Protein AF-A0A2P8G2U8-F1 (afdb_monomer)

pLDDT: mean 81.79, std 13.63, range [47.25, 96.94]

Radius of gyration: 18.25 Å; Cα contacts (8 Å, |Δi|>4): 130; chains: 1; bounding box: 41×26×53 Å

Secondary structure (DSSP, 8-state):
-TTGGGHHHHHHHHHHHHHHHHHHHS-TTTTTSS---TT-SSSHHHHHHHHIIIIIHHHHHHHHHHHHHHT-SS--HHHHHHHHHHHHHHHHHHHHHHHHHHT--S--TT-TTSSS-HHHHHHHHHHHHHHHHHHHHHHHHHHHHH--HHHHHHHS-TTT----

Structure (mmCIF, N/CA/C/O backbone):
data_AF-A0A2P8G2U8-F1
#
_entry.id   AF-A0A2P8G2U8-F1
#
loop_
_atom_site.group_PDB
_atom_site.id
_atom_site.type_symbol
_atom_site.label_atom_id
_atom_site.label_alt_id
_atom_site.label_comp_id
_atom_site.label_asym_id
_atom_site.label_entity_id
_atom_site.label_seq_id
_atom_site.pdbx_PDB_ins_code
_atom_site.Cartn_x
_atom_site.Cartn_y
_atom_site.Cartn_z
_atom_site.occupancy
_atom_site.B_iso_or_equiv
_atom_site.auth_seq_id
_atom_site.auth_comp_id
_atom_site.auth_asym_id
_atom_site.auth_atom_id
_atom_site.pdbx_PDB_model_num
ATOM 1 N N . MET A 1 1 ? -2.638 -14.399 19.064 1.00 47.94 1 MET A N 1
ATOM 2 C CA . MET A 1 1 ? -3.482 -13.333 18.472 1.00 47.94 1 MET A CA 1
ATOM 3 C C . MET A 1 1 ? -2.755 -12.432 17.466 1.00 47.94 1 MET A C 1
ATOM 5 O O . MET A 1 1 ? -3.428 -11.899 16.602 1.00 47.94 1 MET A O 1
ATOM 9 N N . ALA A 1 2 ? -1.417 -12.302 17.474 1.00 58.12 2 ALA A N 1
ATOM 10 C CA . ALA A 1 2 ? -0.724 -11.330 16.611 1.00 58.12 2 ALA A CA 1
ATOM 11 C C . ALA A 1 2 ? -0.861 -11.564 15.087 1.00 58.12 2 ALA A C 1
ATOM 13 O O . ALA A 1 2 ? -1.127 -10.615 14.366 1.00 58.12 2 ALA A O 1
ATOM 14 N N . PHE A 1 3 ? -0.729 -12.798 14.582 1.00 62.88 3 PHE A N 1
ATOM 15 C CA . PHE A 1 3 ? -0.555 -13.048 13.136 1.00 62.88 3 PHE A CA 1
ATOM 16 C C . PHE A 1 3 ? -1.795 -12.763 12.262 1.00 62.88 3 PHE A C 1
ATOM 18 O O . PHE A 1 3 ? -1.659 -12.305 11.132 1.00 62.88 3 PHE A O 1
ATOM 25 N N . ARG A 1 4 ? -3.017 -12.980 12.774 1.00 68.44 4 ARG A N 1
ATOM 26 C CA . ARG A 1 4 ? -4.252 -12.774 11.987 1.00 68.44 4 ARG A CA 1
ATOM 27 C C . ARG A 1 4 ? -4.468 -11.311 11.596 1.00 68.44 4 ARG A C 1
ATOM 29 O O . ARG A 1 4 ? -4.869 -11.052 10.470 1.00 68.44 4 ARG A O 1
ATOM 36 N N . GLY A 1 5 ? -4.113 -10.371 12.473 1.00 73.75 5 GLY A N 1
ATOM 37 C CA . GLY A 1 5 ? -4.198 -8.934 12.189 1.00 73.75 5 GLY A CA 1
ATOM 38 C C . GLY A 1 5 ? -3.185 -8.429 11.150 1.00 73.75 5 GLY A C 1
ATOM 39 O O . GLY A 1 5 ? -3.289 -7.288 10.714 1.00 73.75 5 GLY A O 1
ATOM 40 N N . PHE A 1 6 ? -2.213 -9.253 10.744 1.00 83.19 6 PHE A N 1
ATOM 41 C CA . PHE A 1 6 ? -1.274 -8.943 9.657 1.00 83.19 6 PHE A CA 1
ATOM 42 C C . PHE A 1 6 ? -1.690 -9.537 8.314 1.00 83.19 6 PHE A C 1
ATOM 44 O O . PHE A 1 6 ? -1.201 -9.097 7.278 1.00 83.19 6 PHE A O 1
ATOM 51 N N . LEU A 1 7 ? -2.586 -10.523 8.313 1.00 86.38 7 LEU A N 1
ATOM 52 C CA . LEU A 1 7 ? -2.951 -11.269 7.113 1.00 86.38 7 LEU A CA 1
ATOM 53 C C . LEU A 1 7 ? -3.518 -10.373 5.993 1.00 86.38 7 LEU A C 1
ATOM 55 O O . LEU A 1 7 ? -3.094 -10.552 4.852 1.00 86.38 7 LEU A O 1
ATOM 59 N N . PRO A 1 8 ? -4.362 -9.357 6.278 1.00 89.69 8 PRO A N 1
ATOM 60 C CA . PRO A 1 8 ? -4.811 -8.420 5.248 1.00 89.69 8 PRO A CA 1
ATOM 61 C C . PRO A 1 8 ? -3.666 -7.594 4.648 1.00 89.69 8 PRO A C 1
ATOM 63 O O . PRO A 1 8 ? -3.621 -7.390 3.440 1.00 89.69 8 PRO A O 1
ATOM 66 N N . TYR A 1 9 ? -2.703 -7.171 5.471 1.00 92.12 9 TYR A N 1
ATOM 67 C CA . TYR A 1 9 ? -1.536 -6.401 5.033 1.00 92.12 9 TYR A CA 1
ATOM 68 C C . TYR A 1 9 ? -0.600 -7.235 4.151 1.00 92.12 9 TYR A C 1
ATOM 70 O O . TYR A 1 9 ? -0.180 -6.779 3.091 1.00 92.12 9 TYR A O 1
ATOM 78 N N . ILE A 1 10 ? -0.334 -8.488 4.540 1.00 91.81 10 ILE A N 1
ATOM 79 C CA . ILE A 1 10 ? 0.416 -9.446 3.713 1.00 91.81 10 ILE A CA 1
ATOM 80 C C . ILE A 1 10 ? -0.320 -9.683 2.390 1.00 91.81 10 ILE A C 1
ATOM 82 O O . ILE A 1 10 ? 0.301 -9.667 1.329 1.00 91.81 10 ILE A O 1
ATOM 86 N N . GLY A 1 11 ? -1.646 -9.845 2.443 1.00 92.81 11 GLY A N 1
ATOM 87 C CA . GLY A 1 11 ? -2.493 -9.968 1.260 1.00 92.81 11 GLY A CA 1
ATOM 88 C C . GLY A 1 11 ? -2.332 -8.786 0.304 1.00 92.81 11 GLY A C 1
ATOM 89 O O . GLY A 1 11 ? -2.163 -9.004 -0.890 1.00 92.81 11 GLY A O 1
ATOM 90 N N . ILE A 1 12 ? -2.290 -7.550 0.815 1.00 94.94 12 ILE A N 1
ATOM 91 C CA . ILE A 1 12 ? -2.030 -6.352 0.000 1.00 94.94 12 ILE A CA 1
ATOM 92 C C . ILE A 1 12 ? -0.656 -6.433 -0.674 1.00 94.94 12 ILE A C 1
ATOM 94 O O . ILE A 1 12 ? -0.581 -6.223 -1.882 1.00 94.94 12 ILE A O 1
ATOM 98 N N . VAL A 1 13 ? 0.412 -6.773 0.059 1.00 96.38 13 VAL A N 1
ATOM 99 C CA . VAL A 1 13 ? 1.767 -6.905 -0.518 1.00 96.38 13 VAL A CA 1
ATOM 100 C C . VAL A 1 13 ? 1.774 -7.904 -1.675 1.00 96.38 13 VAL A C 1
ATOM 102 O O . VAL A 1 13 ? 2.266 -7.592 -2.760 1.00 96.38 13 VAL A O 1
ATOM 105 N N . VAL A 1 14 ? 1.195 -9.089 -1.462 1.00 95.69 14 VAL A N 1
ATOM 106 C CA . VAL A 1 14 ? 1.120 -10.138 -2.487 1.00 95.69 14 VAL A CA 1
ATOM 107 C C . VAL A 1 14 ? 0.288 -9.670 -3.679 1.00 95.69 14 VAL A C 1
ATOM 109 O O . VAL A 1 14 ? 0.743 -9.785 -4.815 1.00 95.69 14 VAL A O 1
ATOM 112 N N . CYS A 1 15 ? -0.890 -9.088 -3.442 1.00 95.00 15 CYS A N 1
ATOM 113 C CA . CYS A 1 15 ? -1.755 -8.569 -4.500 1.00 95.00 15 CYS A CA 1
ATOM 114 C C . CYS A 1 15 ? -1.051 -7.503 -5.343 1.00 95.00 15 CYS A C 1
ATOM 116 O O . CYS A 1 15 ? -1.124 -7.569 -6.564 1.00 95.00 15 CYS A O 1
ATOM 118 N N . PHE A 1 16 ? -0.336 -6.556 -4.733 1.00 95.38 16 PHE A N 1
ATOM 119 C CA . PHE A 1 16 ? 0.400 -5.530 -5.477 1.00 95.38 16 PHE A CA 1
ATOM 120 C C . PHE A 1 16 ? 1.590 -6.101 -6.254 1.00 95.38 16 PHE A C 1
ATOM 122 O O . PHE A 1 16 ? 1.829 -5.677 -7.384 1.00 95.38 16 PHE A O 1
ATOM 129 N N . GLY A 1 17 ? 2.280 -7.110 -5.715 1.00 93.50 17 GLY A N 1
ATOM 130 C CA . GLY A 1 17 ? 3.295 -7.859 -6.462 1.00 93.50 17 GLY A CA 1
ATOM 131 C C . GLY A 1 17 ? 2.708 -8.562 -7.691 1.00 93.50 17 GLY A C 1
ATOM 132 O O . GLY A 1 17 ? 3.257 -8.453 -8.787 1.00 93.50 17 GLY A O 1
ATOM 133 N N . VAL A 1 18 ? 1.551 -9.216 -7.539 1.00 94.00 18 VAL A N 1
ATOM 134 C CA . VAL A 1 18 ? 0.821 -9.853 -8.649 1.00 94.00 18 VAL A CA 1
ATOM 135 C C . VAL A 1 18 ? 0.324 -8.816 -9.653 1.00 94.00 18 VAL A C 1
ATOM 137 O O . VAL A 1 18 ? 0.471 -9.029 -10.850 1.00 94.00 18 VAL A O 1
ATOM 140 N N . ILE A 1 19 ? -0.216 -7.678 -9.207 1.00 92.81 19 ILE A N 1
ATOM 141 C CA . ILE A 1 19 ? -0.643 -6.588 -10.095 1.00 92.81 19 ILE A CA 1
ATOM 142 C C . ILE A 1 19 ? 0.549 -6.078 -10.904 1.00 92.81 19 ILE A C 1
ATOM 144 O O . ILE A 1 19 ? 0.441 -5.963 -12.121 1.00 92.81 19 ILE A O 1
ATOM 148 N N . TYR A 1 20 ? 1.699 -5.834 -10.270 1.00 90.75 20 TYR A N 1
ATOM 149 C CA . TYR A 1 20 ? 2.904 -5.427 -10.989 1.00 90.75 20 TYR A CA 1
ATOM 150 C C . TYR A 1 20 ? 3.317 -6.478 -12.023 1.00 90.75 20 TYR A C 1
ATOM 152 O O . TYR A 1 20 ? 3.484 -6.149 -13.196 1.00 90.75 20 TYR A O 1
ATOM 160 N N . TRP A 1 21 ? 3.375 -7.751 -11.632 1.00 91.56 21 TRP A N 1
ATOM 161 C CA . TRP A 1 21 ? 3.666 -8.852 -12.549 1.00 91.56 21 TRP A CA 1
ATOM 162 C C . TRP A 1 21 ? 2.700 -8.903 -13.743 1.00 91.56 21 TRP A C 1
ATOM 164 O O . TRP A 1 21 ? 3.139 -8.960 -14.891 1.00 91.56 21 TRP A O 1
ATOM 174 N N . LEU A 1 22 ? 1.393 -8.790 -13.501 1.00 90.25 22 LEU A N 1
ATOM 175 C CA . LEU A 1 22 ? 0.378 -8.748 -14.553 1.00 90.25 22 LEU A CA 1
ATOM 176 C C . LEU A 1 22 ? 0.568 -7.536 -15.468 1.00 90.25 22 LEU A C 1
ATOM 178 O O . LEU A 1 22 ? 0.531 -7.685 -16.686 1.00 90.25 22 LEU A O 1
ATOM 182 N N . THR A 1 23 ? 0.833 -6.348 -14.915 1.00 87.25 23 THR A N 1
ATOM 183 C CA . THR A 1 23 ? 1.109 -5.156 -15.735 1.00 87.25 23 THR A CA 1
ATOM 184 C C . THR A 1 23 ? 2.363 -5.322 -16.588 1.00 87.25 23 THR A C 1
ATOM 186 O O . THR A 1 23 ? 2.404 -4.797 -17.697 1.00 87.25 23 THR A O 1
ATOM 189 N N . MET A 1 24 ? 3.360 -6.080 -16.122 1.00 85.88 24 MET A N 1
ATOM 190 C CA . MET A 1 24 ? 4.545 -6.408 -16.913 1.00 85.88 24 MET A CA 1
ATOM 191 C C . MET A 1 24 ? 4.219 -7.368 -18.062 1.00 85.88 24 MET A C 1
ATOM 193 O O . MET A 1 24 ? 4.747 -7.167 -19.151 1.00 85.88 24 MET A O 1
ATOM 197 N N . MET A 1 25 ? 3.318 -8.334 -17.859 1.00 85.81 25 MET A N 1
ATOM 198 C CA . MET A 1 25 ? 2.885 -9.295 -18.888 1.00 85.81 25 MET A CA 1
ATOM 199 C C . MET A 1 25 ? 1.993 -8.685 -19.974 1.00 85.81 25 MET A C 1
ATOM 201 O O . MET A 1 25 ? 1.899 -9.233 -21.071 1.00 85.81 25 MET A O 1
ATOM 205 N N . ILE A 1 26 ? 1.323 -7.565 -19.691 1.00 82.00 26 ILE A N 1
ATOM 206 C CA . ILE A 1 26 ? 0.501 -6.875 -20.687 1.00 82.00 26 ILE A CA 1
ATOM 207 C C . ILE A 1 26 ? 1.431 -6.155 -21.676 1.00 82.00 26 ILE A C 1
ATOM 209 O O . ILE A 1 26 ? 2.196 -5.277 -21.262 1.00 82.00 26 ILE A O 1
ATOM 213 N N . PRO A 1 27 ? 1.379 -6.472 -22.981 1.00 74.19 27 PRO A N 1
ATOM 214 C CA . PRO A 1 27 ? 2.178 -5.760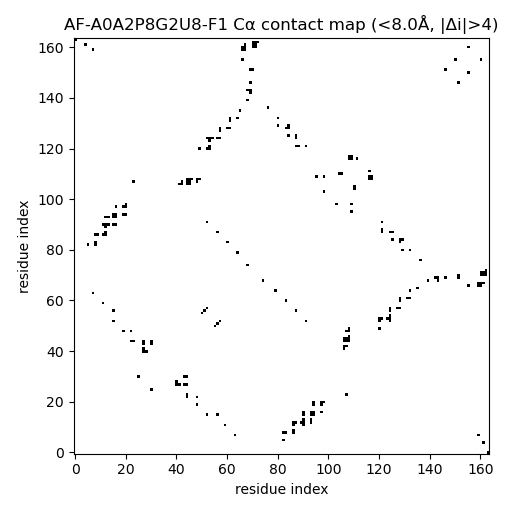 -23.965 1.00 74.19 27 PRO A CA 1
ATOM 215 C C . PRO A 1 27 ? 1.699 -4.305 -24.089 1.00 74.19 27 PRO A C 1
ATOM 217 O O . PRO A 1 27 ? 0.506 -4.002 -23.983 1.00 74.19 27 PRO A O 1
ATOM 220 N N . ASN A 1 28 ? 2.642 -3.382 -24.301 1.00 69.31 28 ASN A N 1
ATOM 221 C CA . ASN A 1 28 ? 2.387 -1.933 -24.275 1.00 69.31 28 ASN A CA 1
ATOM 222 C C . ASN A 1 28 ? 1.274 -1.481 -25.240 1.00 69.31 28 ASN A C 1
ATOM 224 O O . ASN A 1 28 ? 0.552 -0.528 -24.955 1.00 69.31 28 ASN A O 1
ATOM 228 N N . ASN A 1 29 ? 1.095 -2.196 -26.351 1.00 64.56 29 ASN A N 1
ATOM 229 C CA . ASN A 1 29 ? 0.058 -1.951 -27.355 1.00 64.56 29 ASN A CA 1
ATOM 230 C C . ASN A 1 29 ? -1.373 -2.310 -26.901 1.00 64.56 29 ASN A C 1
ATOM 232 O O . ASN A 1 29 ? -2.322 -1.901 -27.559 1.00 64.56 29 ASN A O 1
ATOM 236 N N . ILE A 1 30 ? -1.562 -3.064 -25.812 1.00 67.00 30 ILE A N 1
ATOM 237 C CA . ILE A 1 30 ? -2.893 -3.404 -25.269 1.00 67.00 30 ILE A CA 1
ATOM 238 C C . ILE A 1 30 ? -3.334 -2.396 -24.201 1.00 67.00 30 ILE A C 1
ATOM 240 O O . ILE A 1 30 ? -4.523 -2.107 -24.079 1.00 67.00 30 ILE A O 1
ATOM 244 N N . LEU A 1 31 ? -2.390 -1.737 -23.521 1.00 60.56 31 LEU A N 1
ATOM 245 C CA . LEU A 1 31 ? -2.663 -0.558 -22.677 1.00 60.56 31 LEU A CA 1
ATOM 246 C C . LEU A 1 31 ? -3.163 0.664 -23.496 1.00 60.56 31 LEU A C 1
ATOM 248 O O . LEU A 1 31 ? -3.351 1.753 -22.959 1.00 60.56 31 LEU A O 1
ATOM 252 N N . TYR A 1 32 ? -3.396 0.478 -24.800 1.00 54.94 32 TYR A N 1
ATOM 253 C CA . TYR A 1 32 ? -3.773 1.457 -25.820 1.00 54.94 32 TYR A CA 1
ATOM 254 C C . TYR A 1 32 ? -5.283 1.752 -25.910 1.00 54.94 32 TYR A C 1
ATOM 256 O O . TYR A 1 32 ? -5.695 2.540 -26.760 1.00 54.94 32 TYR A O 1
ATOM 264 N N . LEU A 1 33 ? -6.133 1.157 -25.063 1.00 50.38 33 LEU A N 1
ATOM 265 C CA . LEU A 1 33 ? -7.602 1.280 -25.132 1.00 50.38 33 LEU A CA 1
ATOM 266 C C . LEU A 1 33 ? -8.140 2.673 -24.714 1.00 50.38 33 LEU A C 1
ATOM 268 O O . LEU A 1 33 ? -8.914 2.791 -23.769 1.00 50.38 33 LEU A O 1
ATOM 272 N N . GLY A 1 34 ? -7.768 3.740 -25.436 1.00 49.06 34 GLY A N 1
ATOM 273 C CA . GLY A 1 34 ? -8.515 5.008 -25.412 1.00 49.06 34 GLY A CA 1
ATOM 274 C C . GLY A 1 34 ? -7.786 6.286 -25.844 1.00 49.06 34 GLY A C 1
ATOM 275 O O . GLY A 1 34 ? -8.450 7.256 -26.195 1.00 49.06 34 GLY A O 1
ATOM 276 N N . PHE A 1 35 ? -6.450 6.330 -25.866 1.00 47.28 35 PHE A N 1
ATOM 277 C CA . PHE A 1 35 ? -5.712 7.590 -26.070 1.00 47.28 35 PHE A CA 1
ATOM 278 C C . PHE A 1 35 ? -4.803 7.536 -27.299 1.00 47.28 35 PHE A C 1
ATOM 280 O O . PHE A 1 35 ? -3.622 7.195 -27.205 1.00 47.28 35 PHE A O 1
ATOM 287 N N . LYS A 1 36 ? -5.382 7.917 -28.442 1.00 47.44 36 LYS A N 1
ATOM 288 C CA . LYS A 1 36 ? -4.750 8.062 -29.758 1.00 47.44 36 LYS A CA 1
ATOM 289 C C . LYS A 1 36 ? -3.785 9.265 -29.752 1.00 47.44 36 LYS A C 1
ATOM 291 O O . LYS A 1 36 ? -4.162 10.358 -30.159 1.00 47.44 36 LYS A O 1
ATOM 296 N N . SER A 1 37 ? -2.557 9.099 -29.254 1.00 49.81 37 SER A N 1
ATOM 297 C CA . SER A 1 37 ? -1.490 10.096 -29.446 1.00 49.81 37 SER A CA 1
ATOM 298 C C . SER A 1 37 ? -0.138 9.431 -29.712 1.00 49.81 37 SER A C 1
ATOM 300 O O . SER A 1 37 ? 0.368 8.639 -28.919 1.00 49.81 37 SER A O 1
ATOM 302 N N . SER A 1 38 ? 0.432 9.781 -30.862 1.00 50.84 38 SER A N 1
ATOM 303 C CA . SER A 1 38 ? 1.579 9.165 -31.541 1.00 50.84 38 SER A CA 1
ATOM 304 C C . SER A 1 38 ? 2.958 9.502 -30.952 1.00 50.84 38 SER A C 1
ATOM 306 O O . SER A 1 38 ? 3.960 9.322 -31.631 1.00 50.84 38 SER A O 1
ATOM 308 N N . LEU A 1 39 ? 3.038 10.040 -29.729 1.00 47.25 39 LEU A N 1
ATOM 309 C CA . LEU A 1 39 ? 4.284 10.612 -29.187 1.00 47.25 39 LEU A CA 1
ATOM 310 C C . LEU A 1 39 ? 4.769 10.001 -27.862 1.00 47.25 39 LEU A C 1
ATOM 312 O O . LEU A 1 39 ? 5.867 10.320 -27.430 1.00 47.25 39 LEU A O 1
ATOM 316 N N . LEU A 1 40 ? 4.008 9.104 -27.226 1.00 54.03 40 LEU A N 1
ATOM 317 C CA . LEU A 1 40 ? 4.323 8.567 -25.887 1.00 54.03 40 LEU A CA 1
ATOM 318 C C . LEU A 1 40 ? 3.942 7.080 -25.764 1.00 54.03 40 LEU A C 1
ATOM 320 O O . LEU A 1 40 ? 3.293 6.674 -24.804 1.00 54.03 40 LEU A O 1
ATOM 324 N N . GLU A 1 41 ? 4.268 6.255 -26.760 1.00 52.28 41 GLU A N 1
ATOM 325 C CA . GLU A 1 41 ? 3.938 4.816 -26.738 1.00 52.28 41 GLU A CA 1
ATOM 326 C C . GLU A 1 41 ? 4.878 3.999 -25.827 1.00 52.28 41 GLU A C 1
ATOM 328 O O . GLU A 1 41 ? 4.463 2.980 -25.279 1.00 52.28 41 GLU A O 1
ATOM 333 N N . ALA A 1 42 ? 6.108 4.473 -25.585 1.00 53.84 42 ALA A N 1
ATOM 334 C CA . ALA A 1 42 ? 7.120 3.754 -24.801 1.00 53.84 42 ALA A CA 1
ATOM 335 C C . ALA A 1 42 ? 6.960 3.878 -23.269 1.00 53.84 42 ALA A C 1
ATOM 337 O O . ALA A 1 42 ? 7.417 3.009 -22.536 1.00 53.84 42 ALA A O 1
ATOM 338 N N . ASP A 1 43 ? 6.284 4.921 -22.777 1.00 58.97 43 ASP A N 1
ATOM 339 C CA . ASP A 1 43 ? 6.369 5.340 -21.367 1.00 58.97 43 ASP A CA 1
ATOM 340 C C . ASP A 1 43 ? 5.114 5.068 -20.518 1.00 58.97 43 ASP A C 1
ATOM 342 O O . ASP A 1 43 ? 5.065 5.377 -19.325 1.00 58.97 43 ASP A O 1
ATOM 346 N N . ARG A 1 44 ? 4.057 4.502 -21.107 1.00 67.06 44 ARG A N 1
ATOM 347 C CA . ARG A 1 44 ? 2.750 4.404 -20.432 1.00 67.06 44 ARG A CA 1
ATOM 348 C C . ARG A 1 44 ? 2.697 3.332 -19.352 1.00 67.06 44 ARG A C 1
ATOM 350 O O . ARG A 1 44 ? 2.020 3.542 -18.351 1.00 67.06 44 ARG A O 1
ATOM 357 N N . LYS A 1 45 ? 3.422 2.219 -19.510 1.00 74.25 45 LYS A N 1
ATOM 358 C CA . LYS A 1 45 ? 3.491 1.153 -18.495 1.00 74.25 45 LYS A CA 1
ATOM 359 C C . LYS A 1 45 ? 4.040 1.695 -17.173 1.00 74.25 45 LYS A C 1
ATOM 361 O O . LYS A 1 45 ? 3.440 1.455 -16.131 1.00 74.25 45 LYS A O 1
ATOM 366 N N . THR A 1 46 ? 5.080 2.528 -17.238 1.00 75.75 46 THR A N 1
ATOM 367 C CA . THR A 1 46 ? 5.635 3.255 -16.087 1.00 75.75 46 THR A CA 1
ATOM 368 C C . THR A 1 46 ? 4.596 4.148 -15.415 1.00 75.75 46 THR A C 1
ATOM 370 O O . THR A 1 46 ? 4.403 4.037 -14.210 1.00 75.75 46 THR A O 1
ATOM 373 N N . ILE A 1 47 ? 3.882 4.975 -16.187 1.00 78.00 47 ILE A N 1
ATOM 374 C CA . ILE A 1 47 ? 2.861 5.891 -15.650 1.00 78.00 47 ILE A CA 1
ATOM 375 C C . ILE A 1 47 ? 1.737 5.105 -14.961 1.00 78.00 47 ILE A C 1
ATOM 377 O O . ILE A 1 47 ? 1.361 5.426 -13.837 1.00 78.00 47 ILE A O 1
ATOM 381 N N . TYR A 1 48 ? 1.212 4.052 -15.593 1.00 81.19 48 TYR A N 1
ATOM 382 C CA . TYR A 1 48 ? 0.159 3.230 -14.990 1.00 81.19 48 TYR A CA 1
ATOM 383 C C . TYR A 1 48 ? 0.631 2.535 -13.711 1.00 81.19 48 TYR A C 1
ATOM 385 O O . TYR A 1 48 ? -0.082 2.554 -12.709 1.00 81.19 48 TYR A O 1
ATOM 393 N N . GLN A 1 49 ? 1.829 1.948 -13.726 1.00 86.31 49 GLN A N 1
ATOM 394 C CA . GLN A 1 49 ? 2.408 1.287 -12.557 1.00 86.31 49 GLN A CA 1
ATOM 395 C C . GLN A 1 49 ? 2.621 2.267 -11.405 1.00 86.31 49 GLN A C 1
ATOM 397 O O . GLN A 1 49 ? 2.212 1.966 -10.288 1.00 86.31 49 GLN A O 1
ATOM 402 N N . GLU A 1 50 ? 3.163 3.452 -11.684 1.00 84.75 50 GLU A N 1
ATOM 403 C CA . GLU A 1 50 ? 3.317 4.535 -10.712 1.00 84.75 50 GLU A CA 1
ATOM 404 C C . GLU A 1 50 ? 1.973 4.919 -10.084 1.00 84.75 50 GLU A C 1
ATOM 406 O O . GLU A 1 50 ? 1.867 4.995 -8.860 1.00 84.75 50 GLU A O 1
ATOM 411 N N . HIS A 1 51 ? 0.933 5.136 -10.894 1.00 87.75 51 HIS A N 1
ATOM 412 C CA . HIS A 1 51 ? -0.378 5.551 -10.389 1.00 87.75 51 HIS A CA 1
ATOM 413 C C . HIS A 1 51 ? -1.027 4.457 -9.537 1.00 87.75 51 HIS A C 1
ATOM 415 O O . HIS A 1 51 ? -1.598 4.747 -8.482 1.00 87.75 51 HIS A O 1
ATOM 421 N N . ILE A 1 52 ? -0.918 3.197 -9.964 1.00 87.81 52 ILE A N 1
ATOM 422 C CA . ILE A 1 52 ? -1.413 2.046 -9.203 1.00 87.81 52 ILE A CA 1
ATOM 423 C C . ILE A 1 52 ? -0.674 1.951 -7.865 1.00 87.81 52 ILE A C 1
ATOM 425 O O . ILE A 1 52 ? -1.319 1.870 -6.820 1.00 87.81 52 ILE A O 1
ATOM 429 N N . PHE A 1 53 ? 0.659 1.994 -7.877 1.00 88.88 53 PHE A N 1
ATOM 430 C CA . PHE A 1 53 ? 1.476 1.845 -6.672 1.00 88.88 53 PHE A CA 1
ATOM 431 C C . PHE A 1 53 ? 1.373 3.035 -5.725 1.00 88.88 53 PHE A C 1
ATOM 433 O O . PHE A 1 53 ? 1.385 2.834 -4.517 1.00 88.88 53 PHE A O 1
ATOM 440 N N . THR A 1 54 ? 1.242 4.254 -6.240 1.00 88.81 54 THR A N 1
ATOM 441 C CA . THR A 1 54 ? 1.169 5.456 -5.405 1.00 88.81 54 THR A CA 1
ATOM 442 C C . THR A 1 54 ? -0.244 5.665 -4.879 1.00 88.81 54 THR A C 1
ATOM 444 O O . THR A 1 54 ? -0.475 5.656 -3.672 1.00 88.81 54 THR A O 1
ATOM 447 N N . TYR A 1 55 ? -1.228 5.800 -5.769 1.00 90.88 55 TYR A N 1
ATOM 448 C CA . TYR A 1 55 ? -2.594 6.135 -5.365 1.00 90.88 55 TYR A CA 1
ATOM 449 C C . TYR A 1 55 ? -3.396 4.904 -4.957 1.00 90.88 55 TYR A C 1
ATOM 451 O O . TYR A 1 55 ? -4.092 4.926 -3.939 1.00 90.88 55 TYR A O 1
ATOM 459 N N . GLY A 1 56 ? -3.289 3.820 -5.729 1.00 91.88 56 GLY A N 1
ATOM 460 C CA . GLY A 1 56 ? -4.025 2.586 -5.465 1.00 91.88 56 GLY A CA 1
ATOM 461 C C . GLY A 1 56 ? -3.635 1.965 -4.126 1.00 91.88 56 GLY A C 1
ATOM 462 O O . GLY A 1 56 ? -4.513 1.622 -3.334 1.00 91.88 56 GLY A O 1
ATOM 463 N N . LEU A 1 57 ? -2.335 1.875 -3.829 1.00 93.75 57 LEU A N 1
ATOM 464 C CA . LEU A 1 57 ? -1.855 1.299 -2.569 1.00 93.75 57 LEU A CA 1
ATOM 465 C C . LEU A 1 57 ? -2.301 2.120 -1.361 1.00 93.75 57 LEU A C 1
ATOM 467 O O . LEU A 1 57 ? -2.833 1.560 -0.402 1.00 93.75 57 LEU A O 1
ATOM 471 N N . SER A 1 58 ? -2.143 3.444 -1.415 1.00 93.69 58 SER A N 1
ATOM 472 C CA . SER A 1 58 ? -2.583 4.329 -0.336 1.00 93.69 58 SER A CA 1
ATOM 473 C C . SER A 1 58 ? -4.098 4.281 -0.121 1.00 93.69 58 SER A C 1
ATOM 475 O O . SER A 1 58 ? -4.542 4.293 1.028 1.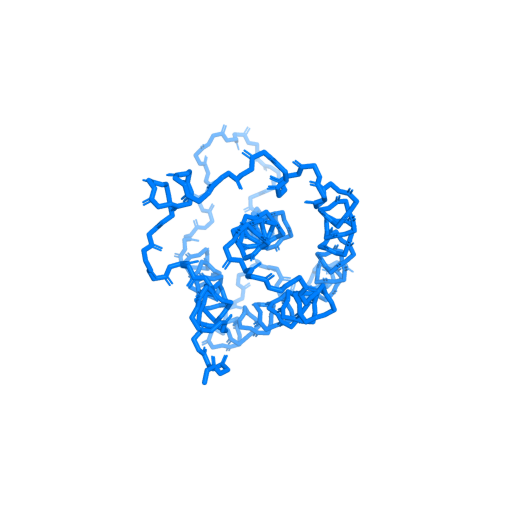00 93.69 58 SER A O 1
ATOM 477 N N . LEU A 1 59 ? -4.900 4.167 -1.186 1.00 94.00 59 LEU A N 1
ATOM 478 C CA . LEU A 1 59 ? -6.354 4.025 -1.075 1.00 94.00 59 LEU A CA 1
ATOM 479 C C . LEU A 1 59 ? -6.755 2.683 -0.447 1.00 94.00 59 LEU A C 1
ATOM 481 O O . LEU A 1 59 ? -7.594 2.647 0.452 1.00 94.00 59 LEU A O 1
ATOM 485 N N . VAL A 1 60 ? -6.147 1.577 -0.881 1.00 94.62 60 VAL A N 1
ATOM 486 C CA . VAL A 1 60 ? -6.419 0.248 -0.310 1.00 94.62 60 VAL A CA 1
ATOM 487 C C . VAL A 1 60 ? -6.017 0.203 1.164 1.00 94.62 60 VAL A C 1
ATOM 489 O O . VAL A 1 60 ? -6.769 -0.312 1.993 1.00 94.62 60 VAL A O 1
ATOM 492 N N . LEU A 1 61 ? -4.874 0.797 1.515 1.00 94.88 61 LEU A N 1
ATOM 493 C CA . LEU A 1 61 ? -4.460 0.926 2.908 1.00 94.88 61 LEU A CA 1
ATOM 494 C C . LEU A 1 61 ? -5.431 1.800 3.698 1.00 94.88 61 LEU A C 1
ATOM 496 O O . LEU A 1 61 ? -5.783 1.417 4.806 1.00 94.88 61 LEU A O 1
ATOM 500 N N . LEU A 1 62 ? -5.917 2.924 3.166 1.00 94.25 62 LEU A N 1
ATOM 501 C CA . LEU A 1 62 ? -6.952 3.723 3.832 1.00 94.25 62 LEU A CA 1
ATOM 502 C C . LEU A 1 62 ? -8.180 2.875 4.171 1.00 94.25 62 LEU A C 1
ATOM 504 O O . LEU A 1 62 ? -8.623 2.881 5.317 1.00 94.25 62 LEU A O 1
ATOM 508 N N . LEU A 1 63 ? -8.701 2.121 3.201 1.00 92.81 63 LEU A N 1
ATOM 509 C CA . LEU A 1 63 ? -9.868 1.266 3.410 1.00 92.81 63 LEU A CA 1
ATOM 510 C C . LEU A 1 63 ? -9.602 0.202 4.477 1.00 92.81 63 LEU A C 1
ATOM 512 O O . LEU A 1 63 ? -10.410 0.042 5.389 1.00 92.81 63 LEU A O 1
ATOM 516 N N . LEU A 1 64 ? -8.453 -0.478 4.419 1.00 92.69 64 LEU A N 1
ATOM 517 C CA . LEU A 1 64 ? -8.088 -1.469 5.431 1.00 92.69 64 LEU A CA 1
ATOM 518 C C . LEU A 1 64 ? -7.966 -0.839 6.824 1.00 92.69 64 LEU A C 1
ATOM 520 O O . LEU A 1 64 ? -8.459 -1.394 7.801 1.00 92.69 64 LEU A O 1
ATOM 524 N N . ASN A 1 65 ? -7.340 0.331 6.918 1.00 92.06 65 ASN A N 1
ATOM 525 C CA . ASN A 1 65 ? -7.155 1.038 8.179 1.00 92.06 65 ASN A CA 1
ATOM 526 C C . ASN A 1 65 ? -8.471 1.584 8.741 1.00 92.06 65 ASN A C 1
ATOM 528 O O . ASN A 1 65 ? -8.632 1.621 9.959 1.00 92.06 65 ASN A O 1
ATOM 532 N N . LEU A 1 66 ? -9.414 1.974 7.879 1.00 90.50 66 LEU A N 1
ATOM 533 C CA . LEU A 1 66 ? -10.773 2.328 8.274 1.00 90.50 66 LEU A CA 1
ATOM 534 C C . LEU A 1 66 ? -11.493 1.109 8.853 1.00 90.50 66 LEU A C 1
ATOM 536 O O . LEU A 1 66 ? -12.081 1.207 9.925 1.00 90.50 66 LEU A O 1
ATOM 540 N N . VAL A 1 67 ? -11.404 -0.043 8.187 1.00 88.75 67 VAL A N 1
ATOM 541 C CA . VAL A 1 67 ? -11.986 -1.285 8.704 1.00 88.75 67 VAL A CA 1
ATOM 542 C C . VAL A 1 67 ? -11.373 -1.655 10.051 1.00 88.75 67 VAL A C 1
ATOM 544 O O . VAL A 1 67 ? -12.111 -1.852 11.011 1.00 88.75 67 VAL A O 1
ATOM 547 N N . GLU A 1 68 ? -10.044 -1.679 10.149 1.00 88.31 68 GLU A N 1
ATOM 548 C CA . GLU A 1 68 ? -9.353 -1.990 11.400 1.00 88.31 68 GLU A CA 1
ATOM 549 C C . GLU A 1 68 ? -9.728 -1.013 12.520 1.00 88.31 68 GLU A C 1
ATOM 551 O O . GLU A 1 68 ? -9.910 -1.422 13.665 1.00 88.31 68 GLU A O 1
ATOM 556 N N . LEU A 1 69 ? -9.872 0.278 12.208 1.00 88.00 69 LEU A N 1
ATOM 557 C CA . LEU A 1 69 ? -10.295 1.281 13.180 1.00 88.00 69 LEU A CA 1
ATOM 558 C C . LEU A 1 69 ? -11.701 0.993 13.721 1.00 88.00 69 LEU A C 1
ATOM 560 O O . LEU A 1 69 ? -11.926 1.185 14.920 1.00 88.00 69 LEU A O 1
ATOM 564 N N . LEU A 1 70 ? -12.627 0.595 12.849 1.00 86.06 70 LEU A N 1
ATOM 565 C CA . LEU A 1 70 ? -14.027 0.351 13.188 1.00 86.06 70 LEU A CA 1
ATOM 566 C C . LEU A 1 70 ? -14.234 -0.989 13.905 1.00 86.06 70 LEU A C 1
ATOM 568 O O . LEU A 1 70 ? -15.079 -1.066 14.788 1.00 86.06 70 LEU A O 1
ATOM 572 N N . SER A 1 71 ? -13.453 -2.016 13.572 1.00 82.75 71 SER A N 1
ATOM 573 C CA . SER A 1 71 ? -13.567 -3.366 14.138 1.00 82.75 71 SER A CA 1
ATOM 574 C C . SER A 1 71 ? -12.486 -3.687 15.174 1.00 82.75 71 SER A C 1
ATOM 576 O O . SER A 1 71 ? -12.008 -4.819 15.219 1.00 82.75 71 SER A O 1
ATOM 578 N N . SER A 1 72 ? -11.954 -2.697 15.891 1.00 80.38 72 SER A N 1
ATOM 579 C CA . SER A 1 72 ? -10.969 -2.947 16.948 1.00 80.38 72 SER A CA 1
ATOM 580 C C . SER A 1 72 ? -11.416 -2.298 18.243 1.00 80.38 72 SER A C 1
ATOM 582 O O . SER A 1 72 ? -11.518 -1.069 18.329 1.00 80.38 72 SER A O 1
ATOM 584 N N . LYS A 1 73 ? -11.590 -3.129 19.276 1.00 73.44 73 LYS A N 1
ATOM 585 C CA . LYS A 1 73 ? -11.944 -2.706 20.640 1.00 73.44 73 LYS A CA 1
ATOM 586 C C . LYS A 1 73 ? -10.967 -1.674 21.212 1.00 73.44 73 LYS A C 1
ATOM 588 O O . LYS A 1 73 ? -11.385 -0.719 21.857 1.00 73.44 73 LYS A O 1
ATOM 593 N N . GLU A 1 74 ? -9.675 -1.816 20.919 1.00 74.38 74 GLU A N 1
ATOM 594 C CA . GLU A 1 74 ? -8.630 -0.863 21.311 1.00 74.38 74 GLU A CA 1
ATOM 595 C C . GLU A 1 74 ? -8.061 -0.155 20.073 1.00 74.38 74 GLU A C 1
ATOM 597 O O . GLU A 1 74 ? -7.657 -0.809 19.108 1.00 74.38 74 GLU A O 1
ATOM 602 N N . ASP A 1 75 ? -8.001 1.183 20.080 1.00 70.81 75 ASP A N 1
ATOM 603 C CA . ASP A 1 75 ? -7.319 1.924 19.008 1.00 70.81 75 ASP A CA 1
ATOM 604 C C . ASP A 1 75 ? -5.805 1.907 19.241 1.00 70.81 75 ASP A C 1
ATOM 606 O O . ASP A 1 75 ? -5.259 2.718 19.990 1.00 70.81 75 ASP A O 1
ATOM 610 N N . ARG A 1 76 ? -5.099 0.979 18.591 1.00 83.25 76 ARG A N 1
ATOM 611 C CA . ARG A 1 76 ? -3.629 0.945 18.594 1.00 83.25 76 ARG A CA 1
ATOM 612 C C . ARG A 1 76 ? -3.082 1.721 17.402 1.00 83.25 76 ARG A C 1
ATOM 614 O O . ARG A 1 76 ? -2.478 1.147 16.496 1.00 83.25 76 ARG A O 1
ATOM 621 N N . TYR A 1 77 ? -3.282 3.037 17.421 1.00 85.00 77 TYR A N 1
ATOM 622 C CA . TYR A 1 77 ? -2.918 3.948 16.329 1.00 85.00 77 TYR A CA 1
ATOM 623 C C . TYR A 1 77 ? -1.487 3.744 15.804 1.00 85.00 77 TYR A C 1
ATOM 625 O O . TYR A 1 77 ? -1.284 3.513 14.612 1.00 85.00 77 TYR A O 1
ATOM 633 N N . TRP A 1 78 ? -0.491 3.752 16.697 1.00 86.44 78 TRP A N 1
ATOM 634 C CA . TRP A 1 78 ? 0.917 3.583 16.319 1.00 86.44 78 TRP A CA 1
ATOM 635 C C . TRP A 1 78 ? 1.190 2.252 15.621 1.00 86.44 78 TRP A C 1
ATOM 637 O O . TRP A 1 78 ? 1.962 2.191 14.667 1.00 86.44 78 TRP A O 1
ATOM 647 N N . TRP A 1 79 ? 0.514 1.188 16.051 1.00 88.69 79 TRP A N 1
ATOM 648 C CA . TRP A 1 79 ? 0.650 -0.124 15.430 1.00 88.69 79 TRP A CA 1
ATOM 649 C C . TRP A 1 79 ? 0.067 -0.147 14.018 1.00 88.69 79 TRP A C 1
ATOM 651 O O . TRP A 1 79 ? 0.669 -0.701 13.099 1.00 88.69 79 TRP A O 1
ATOM 661 N N . ARG A 1 80 ? -1.081 0.507 13.832 1.00 88.31 80 ARG A N 1
ATOM 662 C CA . ARG A 1 80 ? -1.740 0.662 12.535 1.00 88.31 80 ARG A CA 1
ATOM 663 C C . ARG A 1 80 ? -0.869 1.435 11.536 1.00 88.31 80 ARG A C 1
ATOM 665 O O . ARG A 1 80 ? -0.750 1.024 10.378 1.00 88.31 80 ARG A O 1
ATOM 672 N N . ILE A 1 81 ? -0.193 2.492 11.996 1.00 90.56 81 ILE A N 1
ATOM 673 C CA . ILE A 1 81 ? 0.796 3.221 11.187 1.00 90.56 81 ILE A CA 1
ATOM 674 C C . ILE A 1 81 ? 1.939 2.301 10.782 1.00 90.56 81 ILE A C 1
ATOM 676 O O . ILE A 1 81 ? 2.191 2.151 9.591 1.00 90.56 81 ILE A O 1
ATOM 680 N N . ILE A 1 82 ? 2.605 1.658 11.746 1.00 92.31 82 ILE A N 1
ATOM 681 C CA . ILE A 1 82 ? 3.776 0.814 11.472 1.00 92.31 82 ILE A CA 1
ATOM 682 C C . ILE A 1 82 ? 3.431 -0.273 10.450 1.00 92.31 82 ILE A C 1
ATOM 684 O O . ILE A 1 82 ? 4.153 -0.437 9.468 1.00 92.31 82 ILE A O 1
ATOM 688 N N . LYS A 1 83 ? 2.296 -0.962 10.624 1.00 92.75 83 LYS A N 1
ATOM 689 C CA . LYS A 1 83 ? 1.819 -1.967 9.663 1.00 92.75 83 LYS A CA 1
ATOM 690 C C . LYS A 1 83 ? 1.631 -1.389 8.265 1.00 92.75 83 LYS A C 1
ATOM 692 O O . LYS A 1 83 ? 2.076 -1.994 7.294 1.00 92.75 83 LYS A O 1
ATOM 697 N N . SER A 1 84 ? 1.017 -0.215 8.158 1.00 94.50 84 SER A N 1
ATOM 698 C CA . SER A 1 84 ? 0.773 0.437 6.870 1.00 94.50 84 SER A CA 1
ATOM 699 C C . SER A 1 84 ? 2.071 0.860 6.182 1.00 94.50 84 SER A C 1
ATOM 701 O O . SER A 1 84 ? 2.240 0.585 4.998 1.00 94.50 84 SER A O 1
ATOM 703 N N . LEU A 1 85 ? 3.018 1.449 6.919 1.00 95.31 85 LEU A N 1
ATOM 704 C CA . LEU A 1 85 ? 4.318 1.854 6.372 1.00 95.31 85 LEU A CA 1
ATOM 705 C C . LEU A 1 85 ? 5.136 0.647 5.909 1.00 95.31 85 LEU A C 1
ATOM 707 O O . LEU A 1 85 ? 5.661 0.650 4.797 1.00 95.31 85 LEU A O 1
ATOM 711 N N . LEU A 1 86 ? 5.190 -0.413 6.721 1.00 95.81 86 LEU A N 1
ATOM 712 C CA . LEU A 1 86 ? 5.846 -1.663 6.334 1.00 95.81 86 LEU A CA 1
ATOM 713 C C . LEU A 1 86 ? 5.186 -2.285 5.104 1.00 95.81 86 LEU A C 1
ATOM 715 O O . LEU A 1 86 ? 5.883 -2.801 4.240 1.00 95.81 86 LEU A O 1
ATOM 719 N N . THR A 1 87 ? 3.861 -2.194 4.984 1.00 96.44 87 THR A N 1
ATOM 720 C CA . THR A 1 87 ? 3.134 -2.701 3.811 1.00 96.44 87 THR A CA 1
ATOM 721 C C . THR A 1 87 ? 3.502 -1.941 2.546 1.00 96.44 87 THR A C 1
ATOM 723 O O . THR A 1 87 ? 3.713 -2.573 1.516 1.00 96.44 87 THR A O 1
ATOM 726 N N . VAL A 1 88 ? 3.656 -0.614 2.621 1.00 96.62 88 VAL A N 1
ATOM 727 C CA . VAL A 1 88 ? 4.167 0.179 1.493 1.00 96.62 88 VAL A CA 1
ATOM 728 C C . VAL A 1 88 ? 5.568 -0.286 1.108 1.00 96.62 88 VAL A C 1
ATOM 730 O O . VAL A 1 88 ? 5.790 -0.659 -0.042 1.00 96.62 88 VAL A O 1
ATOM 733 N N . ILE A 1 89 ? 6.493 -0.347 2.069 1.00 96.38 89 ILE A N 1
ATOM 734 C CA . ILE A 1 89 ? 7.878 -0.770 1.814 1.00 96.38 89 ILE A CA 1
ATOM 735 C C . ILE A 1 89 ? 7.906 -2.166 1.181 1.00 96.38 89 ILE A C 1
ATOM 737 O O . ILE A 1 89 ? 8.527 -2.360 0.137 1.00 96.38 89 ILE A O 1
ATOM 741 N N . PHE A 1 90 ? 7.201 -3.133 1.768 1.00 96.94 90 PHE A N 1
ATOM 742 C CA . PHE A 1 90 ? 7.186 -4.503 1.269 1.00 96.94 90 PHE A CA 1
ATOM 743 C C . PHE A 1 90 ? 6.487 -4.644 -0.082 1.00 96.94 90 PHE A C 1
ATOM 745 O O . PHE A 1 90 ? 6.936 -5.457 -0.883 1.00 96.94 90 PHE A O 1
ATOM 752 N N . ALA A 1 91 ? 5.456 -3.852 -0.387 1.00 96.25 91 ALA A N 1
ATOM 753 C CA . ALA A 1 91 ? 4.840 -3.843 -1.715 1.00 96.25 91 ALA A CA 1
ATOM 754 C C . ALA A 1 91 ? 5.826 -3.355 -2.789 1.00 96.25 91 ALA A C 1
ATOM 756 O O . ALA A 1 91 ? 5.964 -3.991 -3.834 1.00 96.25 91 ALA A O 1
ATOM 757 N N . TYR A 1 92 ? 6.578 -2.284 -2.512 1.00 94.88 92 TYR A N 1
ATOM 758 C CA . TYR A 1 92 ? 7.622 -1.798 -3.420 1.00 94.88 92 TYR A CA 1
ATOM 759 C C . TYR A 1 92 ? 8.794 -2.781 -3.551 1.00 94.88 92 TYR A C 1
ATOM 761 O O . TYR A 1 92 ? 9.322 -2.950 -4.650 1.00 94.88 92 TYR A O 1
ATOM 769 N N . VAL A 1 93 ? 9.185 -3.460 -2.468 1.00 95.00 93 VAL A N 1
ATOM 770 C CA . VAL A 1 93 ? 10.198 -4.529 -2.516 1.00 95.00 93 VAL A CA 1
ATOM 771 C C . VAL A 1 93 ? 9.692 -5.721 -3.329 1.00 95.00 93 VAL A C 1
ATOM 773 O O . VAL A 1 93 ? 10.433 -6.240 -4.157 1.00 95.00 93 VAL A O 1
ATOM 776 N N . ALA A 1 94 ? 8.433 -6.131 -3.162 1.00 93.88 94 ALA A N 1
ATOM 777 C CA . ALA A 1 94 ? 7.834 -7.212 -3.941 1.00 93.88 94 ALA A CA 1
ATOM 778 C C . ALA A 1 94 ? 7.816 -6.884 -5.443 1.00 93.88 94 ALA A C 1
ATOM 780 O O . ALA A 1 94 ? 8.192 -7.730 -6.253 1.00 93.88 94 ALA A O 1
ATOM 781 N N . GLY A 1 95 ? 7.467 -5.648 -5.818 1.00 92.00 95 GLY A N 1
ATOM 782 C CA . GLY A 1 95 ? 7.569 -5.177 -7.203 1.00 92.00 95 GLY A CA 1
ATOM 783 C C . GLY A 1 95 ? 9.004 -5.228 -7.741 1.00 92.00 95 GLY A C 1
ATOM 784 O O . GLY A 1 95 ? 9.227 -5.731 -8.840 1.00 92.00 95 GLY A O 1
ATOM 785 N N . ALA A 1 96 ? 9.993 -4.815 -6.940 1.00 90.44 96 ALA A N 1
ATOM 786 C CA . ALA A 1 96 ? 11.405 -4.900 -7.315 1.00 90.44 96 ALA A CA 1
ATOM 787 C C . ALA A 1 96 ? 11.866 -6.354 -7.517 1.00 90.44 96 ALA A C 1
ATOM 789 O O . ALA A 1 96 ? 12.564 -6.651 -8.483 1.00 90.44 96 ALA A O 1
ATOM 790 N N . VAL A 1 97 ? 11.444 -7.277 -6.647 1.00 92.75 97 VAL A N 1
ATOM 791 C CA . VAL A 1 97 ? 11.727 -8.714 -6.794 1.00 92.75 97 VAL A CA 1
ATOM 792 C C . VAL A 1 97 ? 11.125 -9.249 -8.091 1.00 92.75 97 VAL A C 1
ATOM 794 O O . VAL A 1 97 ? 11.821 -9.920 -8.847 1.00 92.75 97 VAL A O 1
ATOM 797 N N . VAL A 1 98 ? 9.866 -8.920 -8.395 1.00 92.06 98 VAL A N 1
ATOM 798 C CA . VAL A 1 98 ? 9.229 -9.318 -9.660 1.00 92.06 98 VAL A CA 1
ATOM 799 C C . VAL A 1 98 ? 9.991 -8.759 -10.863 1.00 92.06 98 VAL A C 1
ATOM 801 O O . VAL A 1 98 ? 10.231 -9.494 -11.817 1.00 92.06 98 VAL A O 1
ATOM 804 N N . PHE A 1 99 ? 10.403 -7.490 -10.821 1.00 89.44 99 PHE A N 1
ATOM 805 C CA . PHE A 1 99 ? 11.205 -6.877 -11.881 1.00 89.44 99 PHE A CA 1
ATOM 806 C C . PHE A 1 99 ? 12.521 -7.637 -12.116 1.00 89.44 99 PHE A C 1
ATOM 808 O O . PHE A 1 99 ? 12.827 -7.991 -13.255 1.00 89.44 99 PHE A O 1
ATOM 815 N N . LEU A 1 100 ? 13.254 -7.954 -11.042 1.00 89.44 100 LEU A N 1
ATOM 816 C CA . LEU A 1 100 ? 14.506 -8.715 -11.114 1.00 89.44 100 LEU A CA 1
ATOM 817 C C . LEU A 1 100 ? 14.296 -10.127 -11.680 1.00 89.44 100 LEU A C 1
ATOM 819 O O . LEU A 1 100 ? 15.113 -10.596 -12.468 1.00 89.44 100 LEU A O 1
ATOM 823 N N . LEU A 1 101 ? 13.196 -10.791 -11.314 1.00 90.56 101 LEU A N 1
ATOM 824 C CA . LEU A 1 101 ? 12.859 -12.128 -11.815 1.00 90.56 101 LEU A CA 1
ATOM 825 C C . LEU A 1 101 ? 12.433 -12.123 -13.288 1.00 90.56 101 LEU A C 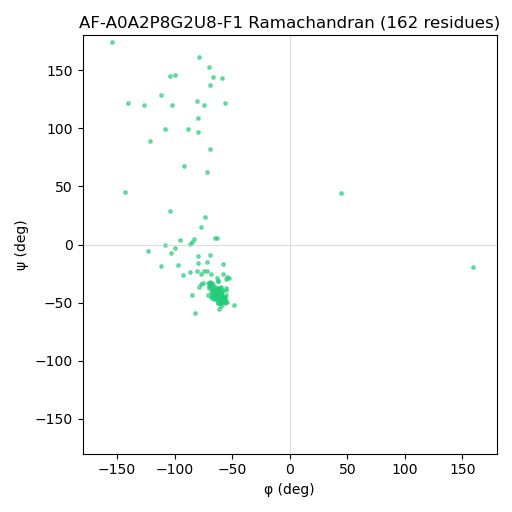1
ATOM 827 O O . LEU A 1 101 ? 12.694 -13.089 -14.000 1.00 90.56 101 LEU A O 1
ATOM 831 N N . MET A 1 102 ? 11.784 -11.053 -13.751 1.00 86.12 102 MET A N 1
ATOM 832 C CA . MET A 1 102 ? 11.321 -10.940 -15.134 1.00 86.12 102 MET A CA 1
ATOM 83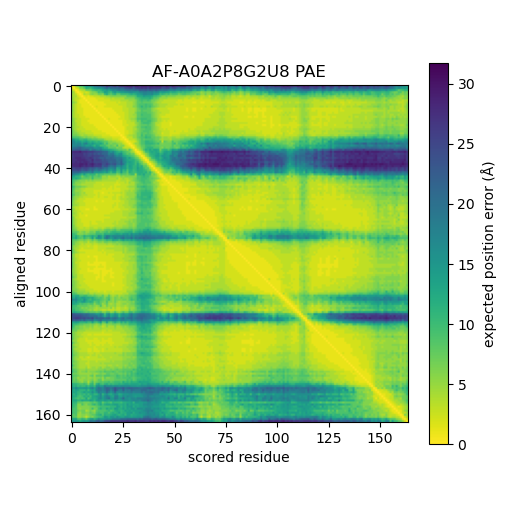3 C C . MET A 1 102 ? 12.447 -10.672 -16.137 1.00 86.12 102 MET A C 1
ATOM 835 O O . MET A 1 102 ? 12.258 -10.953 -17.319 1.00 86.12 102 MET A O 1
ATOM 839 N N . ASN A 1 103 ? 13.587 -10.126 -15.691 1.00 81.44 103 ASN A N 1
ATOM 840 C CA . ASN A 1 103 ? 14.767 -9.833 -16.519 1.00 81.44 103 ASN A CA 1
ATOM 841 C C . ASN A 1 103 ? 14.427 -9.173 -17.874 1.00 81.44 103 ASN A C 1
ATOM 843 O O . ASN A 1 103 ? 14.904 -9.569 -18.938 1.00 81.44 103 ASN A O 1
ATOM 847 N N . THR A 1 104 ? 13.530 -8.191 -17.839 1.00 74.00 104 THR A N 1
ATOM 848 C CA . THR A 1 104 ? 12.984 -7.534 -19.029 1.00 74.00 104 THR A CA 1
ATOM 849 C C . THR A 1 104 ? 13.678 -6.208 -19.304 1.00 74.00 104 THR A C 1
ATOM 851 O O . THR A 1 104 ? 14.054 -5.484 -18.384 1.00 74.00 104 THR A O 1
ATOM 854 N N . GLN A 1 105 ? 13.824 -5.885 -20.589 1.00 73.06 105 GLN A N 1
ATOM 855 C CA . GLN A 1 105 ? 14.323 -4.591 -21.061 1.00 73.06 105 GLN A CA 1
ATOM 856 C C . GLN A 1 105 ? 13.189 -3.610 -21.393 1.00 73.06 105 GLN A C 1
ATOM 858 O O . GLN A 1 105 ? 13.446 -2.507 -21.871 1.00 73.06 105 GLN A O 1
ATOM 863 N N . GLU A 1 106 ? 11.930 -3.992 -21.155 1.00 74.00 106 GLU A N 1
ATOM 864 C CA . GLU A 1 106 ? 10.799 -3.089 -21.347 1.00 74.00 106 GLU A CA 1
ATOM 865 C C . GLU A 1 106 ? 10.794 -1.964 -20.310 1.00 74.00 106 GLU A C 1
ATOM 867 O O . GLU A 1 106 ? 10.964 -2.193 -19.109 1.00 74.00 106 GLU A O 1
ATOM 872 N N . TRP A 1 107 ? 10.513 -0.752 -20.783 1.00 75.00 107 TRP A N 1
ATOM 873 C CA . TRP A 1 107 ? 10.325 0.433 -19.955 1.00 75.00 107 TRP A CA 1
ATOM 874 C C . TRP A 1 107 ? 9.225 0.218 -18.912 1.00 75.00 107 TRP A C 1
ATOM 876 O O . TRP A 1 107 ? 8.077 -0.091 -19.241 1.00 75.00 107 TRP A O 1
ATOM 886 N N . ASN A 1 108 ? 9.595 0.364 -17.641 1.00 80.88 108 ASN A N 1
ATOM 887 C CA . ASN A 1 108 ? 8.719 0.156 -16.496 1.00 80.88 108 ASN A CA 1
ATOM 888 C C . ASN A 1 108 ? 9.197 0.980 -15.288 1.00 80.88 108 ASN A C 1
ATOM 890 O O . ASN A 1 108 ? 10.279 1.567 -15.322 1.00 80.88 108 ASN A O 1
ATOM 894 N N . MET A 1 109 ? 8.417 0.978 -14.203 1.00 82.50 109 MET A N 1
ATOM 895 C CA . MET A 1 109 ? 8.678 1.770 -12.989 1.00 82.50 109 MET A CA 1
ATOM 896 C C . MET A 1 109 ? 10.069 1.568 -12.352 1.00 82.50 109 MET A C 1
ATOM 898 O O . MET A 1 109 ? 10.573 2.482 -11.703 1.00 82.50 109 MET A O 1
ATOM 902 N N . TYR A 1 110 ? 10.697 0.403 -12.520 1.00 83.62 110 TYR A N 1
ATOM 903 C CA . TYR A 1 110 ? 11.994 0.066 -11.918 1.00 83.62 110 TYR A CA 1
ATOM 904 C C . TYR A 1 110 ? 13.169 0.131 -12.904 1.00 83.62 110 TYR A C 1
ATOM 906 O O . TYR A 1 110 ? 14.322 0.034 -12.479 1.00 83.62 110 TYR A O 1
ATOM 914 N N . LEU A 1 111 ? 12.913 0.322 -14.202 1.00 78.06 111 LEU A N 1
ATOM 915 C CA . LEU A 1 111 ? 13.970 0.489 -15.194 1.00 78.06 111 LEU A CA 1
ATOM 916 C C . LEU A 1 111 ? 14.489 1.939 -15.138 1.00 78.06 111 LEU A C 1
ATOM 918 O O . LEU A 1 111 ? 13.804 2.874 -15.542 1.00 78.06 111 LEU A O 1
ATOM 922 N N . TYR A 1 112 ? 15.711 2.111 -14.625 1.00 59.94 112 TYR A N 1
ATOM 923 C CA . TYR A 1 112 ? 16.346 3.377 -14.203 1.00 59.94 112 TYR A CA 1
ATOM 924 C C . TYR A 1 112 ? 16.579 4.433 -15.305 1.00 59.94 112 TYR A C 1
ATOM 926 O O . TYR A 1 112 ? 17.208 5.456 -15.069 1.00 59.94 112 TYR A O 1
ATOM 934 N N . ALA A 1 113 ? 16.110 4.218 -16.530 1.00 54.22 113 ALA A N 1
ATOM 935 C CA . ALA A 1 113 ? 16.404 5.125 -17.634 1.00 54.22 113 ALA A CA 1
ATOM 936 C C . ALA A 1 113 ? 15.474 6.365 -17.694 1.00 54.22 113 ALA A C 1
ATOM 938 O O . ALA A 1 113 ? 15.613 7.190 -18.594 1.00 54.22 113 ALA A O 1
ATOM 939 N N . ARG A 1 114 ? 14.581 6.547 -16.705 1.00 54.62 114 ARG A N 1
ATOM 940 C CA . ARG A 1 114 ? 13.937 7.833 -16.375 1.00 54.62 114 ARG A CA 1
ATOM 941 C C . ARG A 1 114 ? 14.569 8.437 -15.117 1.00 54.62 114 ARG A C 1
ATOM 943 O O . ARG A 1 114 ? 14.890 7.720 -14.176 1.00 54.62 114 ARG A O 1
ATOM 950 N N . GLU A 1 115 ? 14.663 9.766 -15.082 1.00 60.94 115 GLU A N 1
ATOM 951 C CA . GLU A 1 115 ? 15.292 10.565 -14.012 1.00 60.94 115 GLU A CA 1
ATOM 952 C C . GLU A 1 115 ? 14.697 10.350 -12.604 1.00 60.94 115 GLU A C 1
ATOM 954 O O . GLU A 1 115 ? 15.332 10.700 -11.610 1.00 60.94 115 GLU A O 1
ATOM 959 N N . ILE A 1 116 ? 13.494 9.767 -12.497 1.00 68.81 116 ILE A N 1
ATOM 960 C CA . ILE A 1 116 ? 12.783 9.552 -11.230 1.00 68.81 116 ILE A CA 1
ATOM 96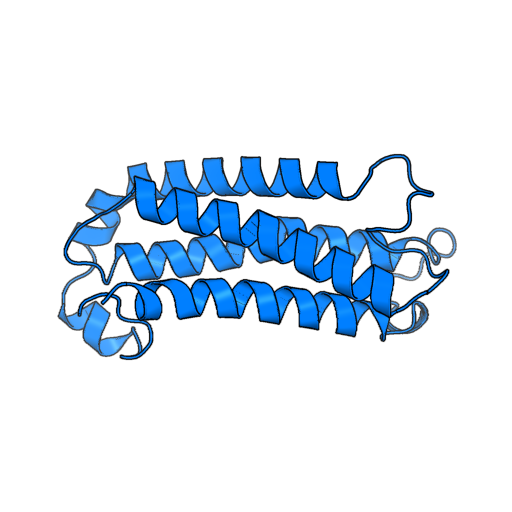1 C C . ILE A 1 116 ? 12.791 8.056 -10.868 1.00 68.81 116 ILE A C 1
ATOM 963 O O . ILE A 1 116 ? 11.979 7.288 -11.387 1.00 68.81 116 ILE A O 1
ATOM 967 N N . PRO A 1 117 ? 13.690 7.611 -9.977 1.00 81.69 117 PRO A N 1
ATOM 968 C CA . PRO A 1 117 ? 13.754 6.219 -9.538 1.00 81.69 117 PRO A CA 1
ATOM 969 C C . PRO A 1 117 ? 12.572 5.779 -8.658 1.00 81.69 117 PRO A C 1
ATOM 971 O O . PRO A 1 117 ? 12.018 6.562 -7.889 1.00 81.69 117 PRO A O 1
ATOM 974 N N . ALA A 1 118 ? 12.258 4.476 -8.682 1.00 85.56 118 ALA A N 1
ATOM 975 C CA . ALA A 1 118 ? 11.137 3.859 -7.954 1.00 85.56 118 ALA A CA 1
ATOM 976 C C . ALA A 1 118 ? 11.082 4.166 -6.443 1.00 85.56 118 ALA A C 1
ATOM 978 O O . ALA A 1 118 ? 10.005 4.201 -5.846 1.00 85.56 118 ALA A O 1
ATOM 979 N N . TRP A 1 119 ? 12.232 4.409 -5.805 1.00 86.44 119 TRP A N 1
ATOM 980 C CA . TRP A 1 119 ? 12.281 4.771 -4.387 1.00 86.44 119 TRP A CA 1
ATOM 981 C C . TRP A 1 119 ? 11.692 6.161 -4.106 1.00 86.44 119 TRP A C 1
ATOM 983 O O . TRP A 1 119 ? 11.189 6.381 -3.005 1.00 86.44 119 TRP A O 1
ATOM 993 N N . ILE A 1 120 ? 11.687 7.076 -5.086 1.00 89.81 120 ILE A N 1
ATOM 994 C CA . ILE A 1 120 ? 11.022 8.380 -4.961 1.00 89.81 120 ILE A CA 1
ATOM 995 C C . ILE A 1 120 ? 9.512 8.172 -4.879 1.00 89.81 120 ILE A C 1
ATOM 997 O O . ILE A 1 120 ? 8.881 8.693 -3.962 1.00 89.81 120 ILE A O 1
ATOM 1001 N N . PHE A 1 121 ? 8.939 7.347 -5.761 1.00 90.19 121 PHE A N 1
ATOM 1002 C CA . PHE A 1 121 ? 7.513 7.003 -5.706 1.00 90.19 121 PHE A CA 1
ATOM 1003 C C . PHE A 1 121 ? 7.147 6.300 -4.396 1.00 90.19 121 PHE A C 1
ATOM 1005 O O . PHE A 1 121 ? 6.130 6.630 -3.782 1.00 90.19 121 PHE A O 1
ATOM 1012 N N . CYS A 1 122 ? 8.014 5.417 -3.891 1.00 93.25 122 CYS A N 1
ATOM 1013 C CA . CYS A 1 122 ? 7.859 4.833 -2.556 1.00 93.25 122 CYS A CA 1
ATOM 1014 C C . CYS A 1 122 ? 7.813 5.918 -1.466 1.00 93.25 122 CYS A C 1
ATOM 1016 O O . CYS A 1 122 ? 6.898 5.921 -0.642 1.00 93.25 122 CYS A O 1
ATOM 1018 N N . GLY A 1 123 ? 8.732 6.888 -1.500 1.00 94.19 123 GLY A N 1
ATOM 1019 C CA . GLY A 1 123 ? 8.747 8.032 -0.584 1.00 94.19 123 GLY A CA 1
ATOM 1020 C C . GLY A 1 123 ? 7.468 8.874 -0.644 1.00 94.19 123 GLY A C 1
ATOM 1021 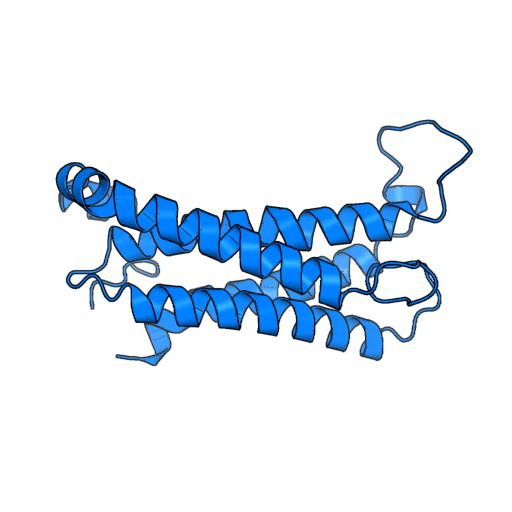O O . GLY A 1 123 ? 6.891 9.189 0.399 1.00 94.19 123 GLY A O 1
ATOM 1022 N N . VAL A 1 124 ? 6.973 9.176 -1.848 1.00 93.94 124 VAL A N 1
ATOM 1023 C CA . VAL A 1 124 ? 5.698 9.887 -2.057 1.00 93.94 124 VAL A CA 1
ATOM 1024 C C . VAL A 1 124 ? 4.525 9.081 -1.494 1.00 93.94 124 VAL A C 1
ATOM 1026 O O . VAL A 1 124 ? 3.696 9.624 -0.765 1.00 93.94 124 VAL A O 1
ATOM 1029 N N . THR A 1 125 ? 4.486 7.774 -1.756 1.00 94.88 125 THR A N 1
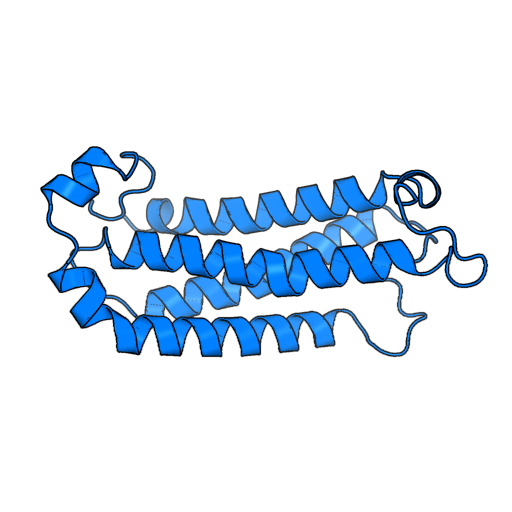ATOM 1030 C CA . THR A 1 125 ? 3.441 6.866 -1.252 1.00 94.88 125 THR A CA 1
ATOM 1031 C C . THR A 1 125 ? 3.451 6.801 0.275 1.00 94.88 125 THR A C 1
ATOM 1033 O O . THR A 1 125 ? 2.393 6.822 0.907 1.00 94.88 125 THR A O 1
ATOM 1036 N N . LEU A 1 126 ? 4.633 6.762 0.896 1.00 96.19 126 LEU A N 1
ATOM 1037 C CA . LEU A 1 126 ? 4.784 6.812 2.350 1.00 96.19 126 LEU A CA 1
ATOM 1038 C C . LEU A 1 126 ? 4.250 8.132 2.913 1.00 96.19 126 LEU A C 1
ATOM 1040 O O . LEU A 1 126 ? 3.426 8.105 3.825 1.00 96.19 126 LEU A O 1
ATOM 1044 N N . ALA A 1 127 ? 4.657 9.273 2.349 1.00 95.62 127 ALA A N 1
ATOM 1045 C CA . ALA A 1 127 ? 4.197 10.590 2.790 1.00 95.62 127 ALA A CA 1
ATOM 1046 C C . ALA A 1 127 ? 2.670 10.737 2.664 1.00 95.62 127 ALA A C 1
ATOM 1048 O O . ALA A 1 127 ? 2.003 11.171 3.607 1.00 95.62 127 ALA A O 1
ATOM 1049 N N . MET A 1 128 ? 2.104 10.300 1.537 1.00 94.62 128 MET A N 1
ATOM 1050 C CA . MET A 1 128 ? 0.660 10.289 1.299 1.00 94.62 128 MET A CA 1
ATOM 1051 C C . MET A 1 128 ? -0.067 9.382 2.299 1.00 94.62 128 MET A C 1
ATOM 1053 O O . MET A 1 128 ? -1.063 9.791 2.895 1.00 94.62 128 MET A O 1
ATOM 1057 N N . THR A 1 129 ? 0.454 8.178 2.544 1.00 94.38 129 THR A N 1
ATOM 1058 C CA . THR A 1 129 ? -0.120 7.231 3.513 1.00 94.38 129 THR A CA 1
ATOM 1059 C C . THR A 1 129 ? -0.091 7.804 4.931 1.00 94.38 129 THR A C 1
ATOM 1061 O O . THR A 1 129 ? -1.090 7.709 5.640 1.00 94.38 129 THR A O 1
ATOM 1064 N N . ILE A 1 130 ? 0.998 8.462 5.342 1.00 94.50 130 ILE A N 1
ATOM 1065 C CA . ILE A 1 130 ? 1.085 9.153 6.640 1.00 94.50 130 ILE A CA 1
ATOM 1066 C C . ILE A 1 130 ? 0.024 10.253 6.737 1.00 94.50 130 ILE A C 1
ATOM 1068 O O . ILE A 1 130 ? -0.719 10.289 7.717 1.00 94.50 130 ILE A O 1
ATOM 1072 N N . GLY A 1 131 ? -0.082 11.117 5.723 1.00 93.81 131 GLY A N 1
ATOM 1073 C CA . GLY A 1 131 ? -1.074 12.195 5.696 1.00 93.81 131 GLY A CA 1
ATOM 1074 C C . GLY A 1 131 ? -2.505 11.670 5.824 1.00 93.81 131 GLY A C 1
ATOM 1075 O O . GLY A 1 131 ? -3.280 12.155 6.647 1.00 93.81 131 GLY A O 1
ATOM 1076 N N . ILE A 1 132 ? -2.834 10.616 5.081 1.00 92.81 132 ILE A N 1
ATOM 1077 C CA . ILE A 1 132 ? -4.142 9.956 5.138 1.00 92.81 132 ILE A CA 1
ATOM 1078 C C . ILE A 1 132 ? -4.411 9.351 6.523 1.00 92.81 132 ILE A C 1
ATOM 1080 O O . ILE A 1 132 ? -5.507 9.509 7.062 1.00 92.81 132 ILE A O 1
ATOM 1084 N N . LEU A 1 133 ? -3.429 8.674 7.122 1.00 92.25 133 LEU A N 1
ATOM 1085 C CA . LEU A 1 133 ? -3.577 8.072 8.448 1.00 92.25 133 LEU A CA 1
ATOM 1086 C C . LEU A 1 133 ? -3.746 9.117 9.553 1.00 92.25 133 LEU A C 1
ATOM 1088 O O . LEU A 1 133 ? -4.514 8.881 10.486 1.00 92.25 133 LEU A O 1
ATOM 1092 N N . LEU A 1 134 ? -3.085 10.270 9.437 1.00 92.69 134 LEU A N 1
ATOM 1093 C CA . LEU A 1 134 ? -3.283 11.403 10.342 1.00 92.69 134 LEU A CA 1
ATOM 1094 C C . LEU A 1 134 ? -4.716 11.935 10.252 1.00 92.69 134 LEU A C 1
ATOM 1096 O O . LEU A 1 134 ? -5.368 12.118 11.279 1.00 92.69 134 LEU A O 1
ATOM 1100 N N . VAL A 1 135 ? -5.239 12.118 9.036 1.00 92.62 135 VAL A N 1
ATOM 1101 C CA . VAL A 1 135 ? -6.638 12.526 8.823 1.00 92.62 135 VAL A CA 1
ATOM 1102 C C . VAL A 1 135 ? -7.599 11.493 9.413 1.00 92.62 135 VAL A C 1
ATOM 1104 O O . VAL A 1 135 ? -8.530 11.855 10.132 1.00 92.62 135 VAL A O 1
ATOM 1107 N N . LEU A 1 136 ? -7.350 10.203 9.175 1.00 91.44 136 LEU A N 1
ATOM 1108 C CA . LEU A 1 136 ? -8.158 9.123 9.739 1.00 91.44 136 LEU A CA 1
ATOM 1109 C C . LEU A 1 136 ? -8.134 9.137 11.275 1.00 91.44 136 LEU A C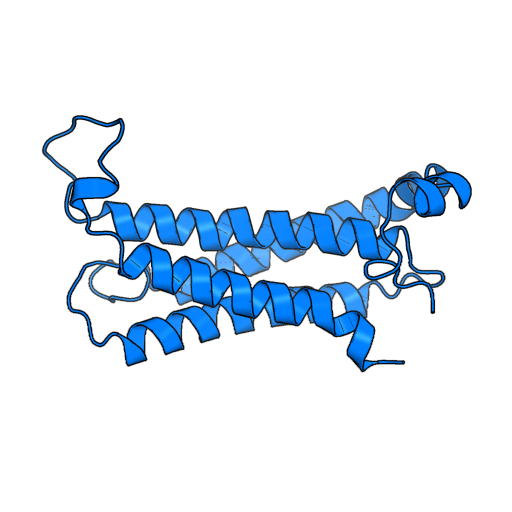 1
ATOM 1111 O O . LEU A 1 136 ? -9.165 8.890 11.896 1.00 91.44 136 LEU A O 1
ATOM 1115 N N . GLN A 1 137 ? -6.993 9.463 11.890 1.00 90.50 137 GLN A N 1
ATOM 1116 C CA . GLN A 1 137 ? -6.882 9.575 13.344 1.00 90.50 137 GLN A CA 1
ATOM 1117 C C . GLN A 1 137 ? -7.692 10.743 13.902 1.00 90.50 137 GLN A C 1
ATOM 1119 O O . GLN A 1 137 ? -8.346 10.587 14.929 1.00 90.50 137 GLN A O 1
ATOM 1124 N N . ILE A 1 138 ? -7.688 11.891 13.224 1.00 91.12 138 ILE A N 1
ATOM 1125 C CA . ILE A 1 138 ? -8.492 13.057 13.621 1.00 91.12 138 ILE A CA 1
ATOM 1126 C C . ILE A 1 138 ? -9.989 12.726 13.541 1.00 91.12 138 ILE A C 1
ATOM 1128 O O . ILE A 1 138 ? -10.760 13.096 14.425 1.00 91.12 138 ILE A O 1
ATOM 1132 N N . LEU A 1 139 ? -10.406 11.991 12.507 1.00 90.94 139 LEU A N 1
ATOM 1133 C CA . LEU A 1 139 ? -11.800 11.584 12.311 1.00 90.94 139 LEU A CA 1
ATOM 1134 C C . LEU A 1 139 ? -12.217 10.382 13.171 1.00 90.94 139 LEU A C 1
ATOM 1136 O O . LEU A 1 139 ? -13.408 10.065 13.241 1.00 90.94 139 LEU A O 1
ATOM 1140 N N . SER A 1 140 ? -11.273 9.716 13.839 1.00 88.75 140 SER A N 1
ATOM 1141 C CA . SER A 1 140 ? -11.517 8.438 14.505 1.00 8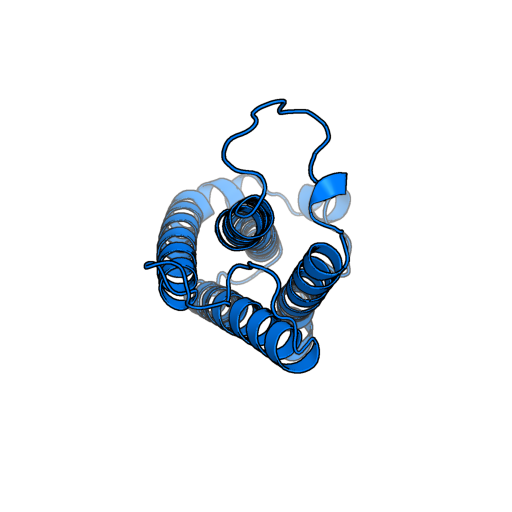8.75 140 SER A CA 1
ATOM 1142 C C . SER A 1 140 ? -12.610 8.467 15.580 1.00 88.75 140 SER A C 1
ATOM 1144 O O . SER A 1 140 ? -13.440 7.549 15.572 1.00 88.75 140 SER A O 1
ATOM 1146 N N . PRO A 1 141 ? -12.726 9.505 16.440 1.00 86.19 141 PRO A N 1
ATOM 1147 C CA . PRO A 1 141 ? -13.769 9.544 17.463 1.00 86.19 141 PRO A CA 1
ATOM 1148 C C . PRO A 1 141 ? -15.164 9.656 16.845 1.00 86.19 141 PRO A C 1
ATOM 1150 O O . PRO A 1 141 ? -16.103 9.001 17.291 1.00 86.19 141 PRO A O 1
ATOM 1153 N N . ILE A 1 142 ? -15.290 10.445 15.773 1.00 88.12 142 ILE A N 1
ATOM 1154 C CA . ILE A 1 142 ? -16.555 10.666 15.061 1.00 88.12 142 ILE A CA 1
ATOM 1155 C C . ILE A 1 142 ? -16.983 9.384 14.343 1.00 88.12 142 ILE A C 1
ATOM 1157 O O . ILE A 1 142 ? -18.147 8.991 14.415 1.00 88.12 142 ILE A O 1
ATOM 1161 N N . LEU A 1 143 ? -16.044 8.723 13.662 1.00 86.69 143 LEU A N 1
ATOM 1162 C CA . LEU A 1 143 ? -16.302 7.481 12.934 1.00 86.69 143 LEU A CA 1
ATOM 1163 C C . LEU A 1 143 ? -16.739 6.358 13.879 1.00 86.69 143 LEU A C 1
ATOM 1165 O O . LEU A 1 143 ? -17.731 5.685 13.606 1.00 86.69 143 LEU A O 1
ATOM 1169 N N . ARG A 1 144 ? -16.056 6.203 15.018 1.00 83.25 144 ARG A N 1
ATOM 1170 C CA . ARG A 1 144 ? -16.402 5.202 16.036 1.00 83.25 144 ARG A CA 1
ATOM 1171 C C . ARG A 1 144 ? -17.732 5.492 16.722 1.00 83.25 144 ARG A C 1
ATOM 1173 O O . ARG A 1 144 ? -18.506 4.570 16.919 1.00 83.25 144 ARG A O 1
ATOM 1180 N N . ALA A 1 145 ? -18.040 6.754 17.019 1.00 82.00 145 ALA A N 1
ATOM 1181 C CA . ALA A 1 145 ? -19.330 7.122 17.605 1.00 82.00 145 ALA A CA 1
ATOM 1182 C C . ALA A 1 145 ? -20.519 6.814 16.675 1.00 82.00 145 ALA A C 1
ATOM 1184 O O . ALA A 1 145 ? -21.624 6.558 17.149 1.00 82.00 145 ALA A O 1
ATOM 1185 N N . LYS A 1 146 ? -20.306 6.839 15.352 1.00 82.94 146 LYS A N 1
ATOM 1186 C CA . LYS A 1 146 ? -21.336 6.508 14.355 1.00 82.94 146 LYS A CA 1
ATOM 1187 C C . LYS A 1 146 ? -21.433 5.015 14.038 1.00 82.94 146 LYS A C 1
ATOM 1189 O O . LYS A 1 146 ? -22.480 4.570 13.573 1.00 82.94 146 LYS A O 1
ATOM 1194 N N . ALA A 1 147 ? -20.368 4.252 14.260 1.00 77.00 147 ALA A N 1
ATOM 1195 C CA . ALA A 1 147 ? -20.346 2.818 14.016 1.00 77.00 147 ALA A CA 1
ATOM 1196 C C . ALA A 1 147 ? -20.818 2.056 15.264 1.00 77.00 147 ALA A C 1
ATOM 1198 O O . ALA A 1 147 ? -20.059 1.845 16.202 1.00 77.00 147 ALA A O 1
ATOM 1199 N N . GLY A 1 148 ? -22.087 1.643 15.277 1.00 70.56 148 GLY A N 1
ATOM 1200 C CA . GLY A 1 148 ? -22.605 0.723 16.296 1.00 70.56 148 GLY A CA 1
ATOM 1201 C C . GLY A 1 148 ? -22.224 -0.736 16.015 1.00 70.56 148 GLY A C 1
ATOM 1202 O O . GLY A 1 148 ? -21.935 -1.095 14.873 1.00 70.56 148 GLY A O 1
ATOM 1203 N N . GLU A 1 149 ? -22.302 -1.606 17.027 1.00 69.62 149 GLU A N 1
ATOM 1204 C CA . GLU A 1 149 ? -22.013 -3.047 16.884 1.00 69.62 149 GLU A CA 1
ATOM 1205 C C . GLU A 1 149 ? -22.864 -3.708 15.783 1.00 69.62 149 GLU A C 1
ATOM 1207 O O . GLU A 1 149 ? -22.346 -4.461 14.962 1.00 69.62 149 GLU A O 1
ATOM 1212 N N . ALA A 1 150 ? -24.139 -3.320 15.666 1.00 69.19 150 ALA A N 1
ATOM 1213 C CA . ALA A 1 150 ? -25.041 -3.806 14.620 1.00 69.19 150 ALA A CA 1
ATOM 1214 C C . ALA A 1 150 ? -24.582 -3.449 13.188 1.00 69.19 150 ALA A C 1
ATOM 1216 O O . ALA A 1 150 ? -24.817 -4.213 12.253 1.00 69.19 150 ALA A O 1
ATOM 1217 N N . PHE A 1 151 ? -23.901 -2.311 12.998 1.00 77.00 151 PHE A N 1
ATOM 1218 C CA . PHE A 1 151 ? -23.332 -1.937 11.698 1.00 77.00 151 PHE A CA 1
ATOM 1219 C C . PHE A 1 151 ? -22.138 -2.835 11.348 1.00 77.00 151 PHE A C 1
ATOM 1221 O O . PHE A 1 151 ? -22.033 -3.332 10.227 1.00 77.00 151 PHE A O 1
ATOM 1228 N N . LEU A 1 152 ? -21.260 -3.093 12.318 1.00 72.38 152 LEU A N 1
ATOM 1229 C CA . LEU A 1 152 ? -20.101 -3.967 12.124 1.00 72.38 152 LEU A CA 1
ATOM 1230 C C . LEU A 1 152 ? -20.543 -5.400 11.811 1.00 72.38 152 LEU A C 1
ATOM 1232 O O . LEU A 1 152 ? -19.981 -6.053 10.932 1.00 72.38 152 LEU A O 1
ATOM 1236 N N . GLU A 1 153 ? -21.583 -5.890 12.480 1.00 73.56 153 GLU A N 1
ATOM 1237 C CA . GLU A 1 153 ? -22.075 -7.242 12.245 1.00 73.56 153 GLU A CA 1
ATOM 1238 C C . GLU A 1 153 ? -22.734 -7.429 10.875 1.00 73.56 153 GLU A C 1
ATOM 1240 O O . GLU A 1 153 ? -22.555 -8.488 10.267 1.00 73.56 153 GLU A O 1
ATOM 1245 N N . ALA A 1 154 ? -23.434 -6.407 10.379 1.00 78.56 154 ALA A N 1
ATOM 1246 C CA . ALA A 1 154 ? -24.129 -6.449 9.096 1.00 78.56 154 ALA A CA 1
ATOM 1247 C C . ALA A 1 154 ? -23.199 -6.253 7.886 1.00 78.56 154 ALA A C 1
ATOM 1249 O O . ALA A 1 154 ? -23.412 -6.882 6.850 1.00 78.56 154 ALA A O 1
ATOM 1250 N N . TYR A 1 155 ? -22.174 -5.399 8.001 1.00 79.25 155 TYR A N 1
ATOM 1251 C CA . TYR A 1 155 ? -21.385 -4.955 6.843 1.00 79.25 155 TYR A CA 1
ATOM 1252 C C . TYR A 1 155 ? -19.940 -5.467 6.810 1.00 79.25 155 TYR A C 1
ATOM 1254 O O . TYR A 1 155 ? -19.333 -5.470 5.738 1.00 79.25 155 TYR A O 1
ATOM 1262 N N . LEU A 1 156 ? -19.372 -5.926 7.933 1.00 74.56 156 LEU A N 1
ATOM 1263 C CA . LEU A 1 156 ? -18.002 -6.450 7.966 1.00 74.56 156 LEU A CA 1
ATOM 1264 C C . LEU A 1 156 ? -17.976 -7.981 8.005 1.00 74.56 156 LEU A C 1
ATOM 1266 O O . LEU A 1 156 ? -18.456 -8.575 8.977 1.00 74.56 156 LEU A O 1
ATOM 1270 N N . PRO A 1 157 ? -17.363 -8.652 7.010 1.00 77.94 157 PRO A N 1
ATOM 1271 C CA . PRO A 1 157 ? -17.158 -10.094 7.047 1.00 77.94 157 PRO A CA 1
ATOM 1272 C C . PRO A 1 157 ? -16.342 -10.513 8.271 1.00 77.94 157 PRO A C 1
ATOM 1274 O O . PRO A 1 157 ? -15.381 -9.844 8.642 1.00 77.94 157 PRO A O 1
ATOM 1277 N N . SER A 1 158 ? -16.667 -11.662 8.867 1.00 74.19 158 SER A N 1
ATOM 1278 C CA . SER A 1 158 ? -16.022 -12.148 10.099 1.00 74.19 158 SER A CA 1
ATOM 1279 C C . SER A 1 158 ? -14.501 -12.321 9.997 1.00 74.19 158 SER A C 1
ATOM 1281 O O . SER A 1 158 ? -13.811 -12.231 11.008 1.00 74.19 158 SER A O 1
ATOM 1283 N N . TRP A 1 159 ? -13.969 -12.540 8.792 1.00 72.81 159 TRP A N 1
ATOM 1284 C CA . TRP A 1 159 ? -12.533 -12.664 8.530 1.00 72.81 159 TRP A CA 1
ATOM 1285 C C . TRP A 1 159 ? -11.792 -11.317 8.456 1.00 72.81 159 TRP A C 1
ATOM 1287 O O . TRP A 1 159 ? -10.569 -11.301 8.564 1.00 72.81 159 TRP A O 1
ATOM 1297 N N . LEU A 1 160 ? -12.521 -10.206 8.299 1.00 72.62 160 LEU A N 1
ATOM 1298 C CA . LEU A 1 160 ? -12.014 -8.827 8.291 1.00 72.62 160 LEU A CA 1
ATOM 1299 C C . LEU A 1 160 ? -12.225 -8.114 9.635 1.00 72.62 160 LEU A C 1
ATOM 1301 O O . LEU A 1 160 ? -11.797 -6.975 9.785 1.00 72.62 160 LEU A O 1
ATOM 1305 N N . ARG A 1 161 ? -12.880 -8.767 10.606 1.00 75.75 161 ARG A N 1
ATOM 1306 C CA . ARG A 1 161 ? -13.074 -8.229 11.957 1.00 75.75 161 ARG A CA 1
ATOM 1307 C C . ARG A 1 161 ? -11.813 -8.447 12.784 1.00 75.75 161 ARG A C 1
ATOM 1309 O O . ARG A 1 161 ? -11.372 -9.582 12.968 1.00 75.75 161 ARG A O 1
ATOM 1316 N N . PHE A 1 162 ? -11.269 -7.359 13.314 1.00 72.12 162 PHE A N 1
ATOM 1317 C CA . PHE A 1 162 ? -10.090 -7.371 14.183 1.00 72.12 162 PHE A CA 1
ATOM 1318 C C . PHE A 1 162 ? -10.454 -7.603 15.671 1.00 72.12 162 PHE A C 1
ATOM 1320 O O . PHE A 1 162 ? -9.564 -7.699 16.510 1.00 72.12 162 PHE A O 1
ATOM 1327 N N . ASP A 1 163 ? -11.746 -7.777 15.985 1.00 62.94 163 ASP A N 1
ATOM 1328 C CA . ASP A 1 163 ? -12.343 -7.878 17.329 1.00 62.94 163 ASP A CA 1
ATOM 1329 C C . ASP A 1 163 ? -12.108 -9.202 18.104 1.00 62.94 163 ASP A C 1
ATOM 1331 O O . ASP A 1 163 ? -12.900 -9.534 18.994 1.00 62.94 163 ASP A O 1
ATOM 1335 N N . ARG A 1 164 ? -11.054 -9.982 17.814 1.00 50.16 164 ARG A N 1
ATOM 1336 C CA . ARG A 1 164 ? -10.748 -11.235 18.545 1.00 50.16 164 ARG A CA 1
ATOM 1337 C C . ARG A 1 164 ? -9.348 -11.299 19.140 1.00 50.16 164 ARG A C 1
ATOM 1339 O O . ARG A 1 164 ? -8.364 -11.274 18.367 1.00 50.16 164 ARG A O 1
#

Organism: NCBI:txid363837

Solvent-accessible surface area (backbone atoms only — not comparable to full-atom values): 9450 Å² total; per-residue (Å²): 117,73,68,70,77,43,47,66,50,55,48,48,24,53,50,47,24,50,50,46,49,51,59,67,72,48,55,68,80,68,80,51,87,79,72,96,60,99,84,59,73,70,56,47,59,22,54,52,48,47,48,45,59,32,53,47,46,38,51,54,47,48,54,52,51,50,44,43,62,69,31,30,92,66,86,57,60,72,57,55,50,53,54,52,53,49,32,53,54,47,23,55,49,36,34,51,51,48,51,64,74,62,72,67,89,67,64,33,55,76,51,72,90,46,99,72,47,48,67,56,52,48,52,53,28,48,53,51,39,50,54,52,51,53,53,51,58,72,46,40,65,62,53,48,74,68,55,48,71,70,52,48,68,74,72,48,57,79,91,68,50,54,72,112

Sequence (164 aa):
MAFRGFLPYIGIVVCFGVIYWLTMMIPNNILYLGFKSSLLEADRKTIYQEHIFTYGLSLVLLLLNLVELLSSKEDRYWWRIIKSLLTVIFAYVAGAVVFLLMNTQEWNMYLYAREIPAWIFCGVTLAMTIGILLVLQILSPILRAKAGEAFLEAYLPSWLRFDR

Mean predicted aligned error: 7.63 Å

Foldseek 3Di:
DPPLLLVVLVVLLVVLLVVLLVLVVDPLVVVVPPDPDDPCSQAVSAVVNLCCLQVVLLVSLLVLLLLALQQEPDCPLVVSLVSSLVSLVSSLVSSVVSCVVVVDPGHHQCPVPDPDHNVVSSVNSSVSSVVSSVVCVVCSVVSNVPRDPVNCVVPPDPSSRPND